Protein AF-A0A317YNE9-F1 (afdb_monomer_lite)

pLDDT: mean 86.07, std 10.2, range [56.59, 96.88]

Radius of gyration: 12.93 Å; chains: 1; bounding box: 34×26×35 Å

Secondary structure (DSSP, 8-state):
--EEEEEEEEEEE-SSS-SEEEEEEEETTEEEEEEEEEEEEETTTTEEEEEEEEE-HHHHHHHHTTSS-GGGGTTT-TT-EEEES-GGG-EEE---

Structure (mmCIF, N/CA/C/O backbone):
data_AF-A0A317YNE9-F1
#
_entry.id   AF-A0A317YNE9-F1
#
loop_
_atom_site.group_PDB
_atom_site.id
_atom_site.type_symbol
_atom_site.label_atom_id
_atom_site.label_alt_id
_atom_site.label_comp_id
_atom_site.label_asym_id
_atom_site.label_entity_id
_atom_site.label_seq_id
_atom_site.pdbx_PDB_ins_code
_atom_site.Cartn_x
_atom_site.Cartn_y
_atom_site.Cartn_z
_atom_site.occupancy
_atom_site.B_iso_or_equiv
_atom_site.auth_seq_id
_atom_site.auth_comp_id
_atom_site.auth_asym_id
_atom_site.auth_atom_id
_atom_site.pdbx_PDB_model_num
ATOM 1 N N . MET A 1 1 ? 13.160 8.059 5.897 1.00 65.69 1 MET A N 1
ATOM 2 C CA . MET A 1 1 ? 12.204 7.370 6.795 1.00 65.69 1 MET A CA 1
ATOM 3 C C . MET A 1 1 ? 12.294 5.886 6.492 1.00 65.69 1 MET A C 1
ATOM 5 O O . MET A 1 1 ? 12.089 5.532 5.343 1.00 65.69 1 MET A O 1
ATOM 9 N N . THR A 1 2 ? 12.654 5.040 7.457 1.00 75.06 2 THR A N 1
ATOM 10 C CA . THR A 1 2 ? 12.779 3.591 7.214 1.00 75.06 2 THR A CA 1
ATOM 11 C C . THR A 1 2 ? 11.419 2.922 7.390 1.00 75.06 2 THR A C 1
ATOM 13 O O . THR A 1 2 ? 10.792 3.081 8.439 1.00 75.06 2 THR A O 1
ATOM 16 N N . ILE A 1 3 ? 10.964 2.204 6.364 1.00 83.25 3 ILE A N 1
ATOM 17 C CA . ILE A 1 3 ? 9.753 1.380 6.392 1.00 83.25 3 ILE A CA 1
ATOM 18 C C . ILE A 1 3 ? 10.210 -0.073 6.379 1.00 83.25 3 ILE A C 1
ATOM 20 O O . ILE A 1 3 ? 10.978 -0.464 5.507 1.00 83.25 3 ILE A O 1
ATOM 24 N N . VAL A 1 4 ? 9.760 -0.861 7.353 1.00 86.69 4 VAL A N 1
ATOM 25 C CA . VAL A 1 4 ? 10.090 -2.288 7.437 1.00 86.69 4 VAL A CA 1
ATOM 26 C C . VAL A 1 4 ? 8.815 -3.085 7.230 1.00 86.69 4 VAL A C 1
ATOM 28 O O . VAL A 1 4 ? 7.906 -3.025 8.060 1.00 86.69 4 VAL A O 1
ATOM 31 N N . PHE A 1 5 ? 8.742 -3.805 6.115 1.00 89.12 5 PHE A N 1
ATOM 32 C CA . PHE A 1 5 ? 7.629 -4.696 5.811 1.00 89.12 5 PHE A CA 1
ATOM 33 C C . PHE A 1 5 ? 7.433 -5.746 6.903 1.00 89.12 5 PHE A C 1
ATOM 35 O O . PHE A 1 5 ? 8.398 -6.253 7.476 1.00 89.12 5 PHE A O 1
ATOM 42 N N . SER A 1 6 ? 6.171 -6.049 7.200 1.00 89.31 6 SER A N 1
ATOM 43 C CA . SER A 1 6 ? 5.799 -7.066 8.179 1.00 89.31 6 SER A CA 1
ATOM 44 C C . SER A 1 6 ? 5.066 -8.235 7.533 1.00 89.31 6 SER A C 1
ATOM 46 O O . SER A 1 6 ? 5.448 -9.377 7.766 1.00 89.31 6 SER A O 1
ATOM 48 N N . LYS A 1 7 ? 3.985 -7.970 6.791 1.00 91.88 7 LYS A N 1
ATOM 49 C CA . LYS A 1 7 ? 3.182 -9.005 6.121 1.00 91.88 7 LYS A CA 1
ATOM 50 C C . LYS A 1 7 ? 2.270 -8.400 5.057 1.00 91.88 7 LYS A C 1
ATOM 52 O O . LYS A 1 7 ? 1.805 -7.270 5.214 1.00 91.88 7 LYS A O 1
ATOM 57 N N . LEU A 1 8 ? 1.953 -9.192 4.038 1.00 91.19 8 LEU A N 1
ATOM 58 C CA . LEU A 1 8 ? 0.813 -8.958 3.154 1.00 91.19 8 LEU A CA 1
ATOM 59 C C . LEU A 1 8 ? -0.481 -9.263 3.931 1.00 91.19 8 LEU A C 1
ATOM 61 O O . LEU A 1 8 ? -0.492 -10.196 4.738 1.00 91.19 8 LEU A O 1
ATOM 65 N N . ILE A 1 9 ? -1.535 -8.468 3.739 1.00 93.00 9 ILE A N 1
ATOM 66 C CA . ILE A 1 9 ? -2.825 -8.667 4.419 1.00 93.00 9 ILE A CA 1
ATOM 67 C C . ILE A 1 9 ? -3.853 -9.208 3.427 1.00 93.00 9 ILE A C 1
ATOM 69 O O . ILE A 1 9 ? -4.297 -10.337 3.587 1.00 93.00 9 ILE A O 1
ATOM 73 N N . ASP A 1 10 ? -4.172 -8.424 2.395 1.00 90.44 10 ASP A N 1
ATOM 74 C CA . ASP A 1 10 ? -5.196 -8.745 1.398 1.00 90.44 10 ASP A CA 1
ATOM 75 C C . ASP A 1 10 ? -4.721 -8.391 -0.017 1.00 90.44 10 ASP A C 1
ATOM 77 O O . ASP A 1 10 ? -4.001 -7.407 -0.218 1.00 90.44 10 ASP A O 1
ATOM 81 N N . VAL A 1 11 ? -5.174 -9.168 -1.003 1.00 89.31 11 VAL A N 1
ATOM 82 C CA . VAL A 1 11 ? -5.039 -8.887 -2.439 1.00 89.31 11 VAL A CA 1
ATOM 83 C C . VAL A 1 11 ? -6.438 -8.627 -2.985 1.00 89.31 11 VAL A C 1
ATOM 85 O O . VAL A 1 11 ? -7.316 -9.476 -2.863 1.00 89.31 11 VAL A O 1
ATOM 88 N N . PHE A 1 12 ? -6.665 -7.437 -3.540 1.00 85.31 12 PHE A N 1
ATOM 89 C CA . PHE A 1 12 ? -8.003 -7.013 -3.971 1.00 85.31 12 PHE A CA 1
ATOM 90 C C . PHE A 1 12 ? -8.282 -7.331 -5.439 1.00 85.31 12 PHE A C 1
ATOM 92 O O . PHE A 1 12 ? -9.437 -7.489 -5.822 1.00 85.31 12 PHE A O 1
ATOM 99 N N . ASP A 1 13 ? -7.236 -7.390 -6.259 1.00 80.88 13 ASP A N 1
ATOM 100 C CA . ASP A 1 13 ? -7.330 -7.696 -7.682 1.00 80.88 13 ASP A CA 1
ATOM 101 C C . ASP A 1 13 ? -6.187 -8.636 -8.063 1.00 80.88 13 ASP A C 1
ATOM 103 O O . ASP A 1 13 ? -5.015 -8.261 -7.972 1.00 80.88 13 ASP A O 1
ATOM 107 N N . GLU A 1 14 ? -6.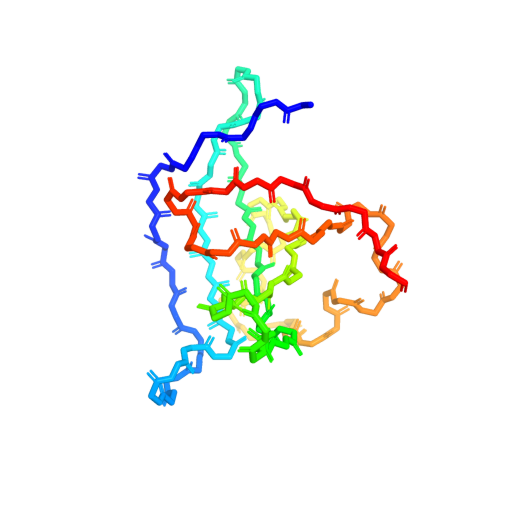538 -9.859 -8.453 1.00 63.53 14 GLU A N 1
ATOM 108 C CA . GLU A 1 14 ? -5.606 -10.880 -8.919 1.00 63.53 14 GLU A CA 1
ATOM 109 C C . GLU A 1 14 ? -5.567 -10.887 -10.453 1.00 63.53 14 GLU A C 1
ATOM 111 O O . GLU A 1 14 ? -6.365 -11.538 -11.125 1.00 63.53 14 GLU A O 1
ATOM 116 N N . PHE A 1 15 ? -4.578 -10.197 -11.017 1.00 58.50 15 PHE A N 1
ATOM 117 C CA . PHE A 1 15 ? -4.019 -10.535 -12.328 1.00 58.50 15 PHE A CA 1
ATOM 118 C C . PHE A 1 15 ? -2.602 -11.084 -12.123 1.00 58.50 15 PHE A C 1
ATOM 120 O O . PHE A 1 15 ? -2.136 -11.166 -10.989 1.00 58.50 15 PHE A O 1
ATOM 127 N N . MET A 1 16 ? -1.890 -11.463 -13.196 1.00 60.97 16 MET A N 1
ATOM 128 C CA . MET A 1 16 ? -0.500 -11.961 -13.100 1.00 60.97 16 MET A CA 1
ATOM 129 C C . MET A 1 16 ? 0.410 -11.091 -12.203 1.00 60.97 16 MET A C 1
ATOM 131 O O . MET A 1 16 ? 1.358 -11.616 -11.627 1.00 60.97 16 MET A O 1
ATOM 135 N N . TYR A 1 17 ? 0.069 -9.805 -12.036 1.00 64.31 17 TYR A N 1
ATOM 136 C CA . TYR A 1 17 ? 0.538 -8.937 -10.958 1.00 64.31 17 TYR A CA 1
ATOM 137 C C . TYR A 1 17 ? -0.664 -8.316 -10.232 1.00 64.31 17 TYR A C 1
ATOM 139 O O . TYR A 1 17 ? -1.577 -7.827 -10.909 1.00 64.31 17 TYR A O 1
ATOM 147 N N . PRO A 1 18 ? -0.697 -8.311 -8.886 1.00 65.75 18 PRO A N 1
ATOM 148 C CA . PRO A 1 18 ? -1.801 -7.704 -8.165 1.00 65.75 18 PRO A CA 1
ATOM 149 C C . PRO A 1 18 ? -1.812 -6.196 -8.409 1.00 65.75 18 PRO A C 1
ATOM 151 O O . PRO A 1 18 ? -0.876 -5.486 -8.037 1.00 65.75 18 PRO A O 1
ATOM 154 N N . THR A 1 19 ? -2.886 -5.698 -9.025 1.00 83.94 19 THR A N 1
ATOM 155 C CA . THR A 1 19 ? -3.034 -4.255 -9.285 1.00 83.94 19 THR A CA 1
ATOM 156 C C . THR A 1 19 ? -3.243 -3.507 -7.975 1.00 83.94 19 THR A C 1
ATOM 158 O O . THR A 1 19 ? -2.718 -2.408 -7.802 1.00 83.94 19 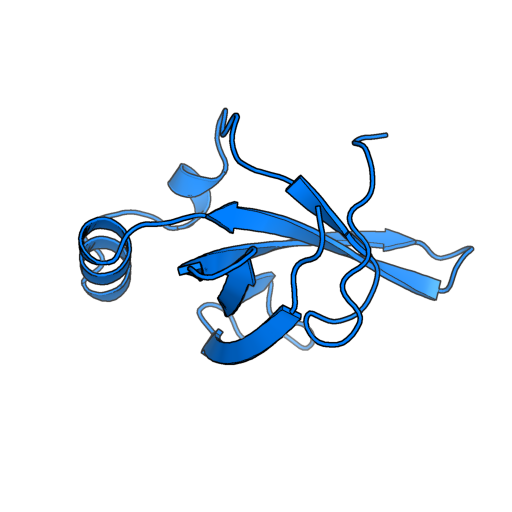THR A O 1
ATOM 161 N N . PHE A 1 20 ? -3.970 -4.126 -7.039 1.00 90.75 20 PHE A N 1
ATOM 162 C CA . PHE A 1 20 ? -4.214 -3.598 -5.708 1.00 90.75 20 PHE A CA 1
ATOM 163 C C . PHE A 1 20 ? -3.972 -4.656 -4.639 1.00 90.75 20 PHE A C 1
ATOM 165 O O . PHE A 1 20 ? -4.518 -5.759 -4.699 1.00 90.75 20 PHE A O 1
ATOM 172 N N . PHE A 1 21 ? -3.228 -4.288 -3.604 1.00 92.44 21 PHE A N 1
ATOM 173 C CA . PHE A 1 21 ? -3.045 -5.116 -2.417 1.00 92.44 21 PHE A CA 1
ATOM 174 C C . PHE A 1 21 ? -2.846 -4.245 -1.180 1.00 92.44 21 PHE A C 1
ATOM 176 O O . PHE A 1 21 ? -2.740 -3.020 -1.266 1.00 92.44 21 PHE A O 1
ATOM 183 N N . SER A 1 22 ? -2.813 -4.873 -0.013 1.00 94.56 22 SER A N 1
ATOM 184 C CA . SER A 1 22 ? -2.508 -4.209 1.245 1.00 94.56 22 SER A CA 1
ATOM 185 C C . SER A 1 22 ? -1.453 -4.952 2.043 1.00 94.56 22 SER A C 1
ATOM 187 O O . SER A 1 22 ? -1.348 -6.179 1.996 1.00 94.56 22 SER A O 1
ATOM 189 N N . TYR A 1 23 ? -0.663 -4.200 2.801 1.00 93.69 23 TYR A N 1
ATOM 190 C CA . TYR A 1 23 ? 0.356 -4.764 3.675 1.00 93.69 23 TYR A CA 1
ATOM 191 C C . TYR A 1 23 ? 0.480 -3.986 4.984 1.00 93.69 23 TYR A C 1
ATOM 193 O O . TYR A 1 23 ? 0.182 -2.793 5.071 1.00 93.69 23 TYR A O 1
ATOM 201 N N . GLU A 1 24 ? 0.954 -4.677 6.015 1.00 94.06 24 GLU A N 1
ATOM 202 C CA . GLU A 1 24 ? 1.398 -4.072 7.264 1.00 94.06 24 GLU A CA 1
ATOM 203 C C . GLU A 1 24 ? 2.904 -3.811 7.204 1.00 94.06 24 GLU A C 1
ATOM 205 O O . GLU A 1 24 ? 3.692 -4.679 6.816 1.00 94.06 24 GLU A O 1
ATOM 210 N N . ALA A 1 25 ? 3.319 -2.630 7.653 1.00 91.62 25 ALA A N 1
ATOM 211 C CA . ALA A 1 25 ? 4.724 -2.308 7.852 1.00 91.62 25 ALA A CA 1
ATOM 212 C C . ALA A 1 25 ? 4.937 -1.437 9.090 1.00 91.62 25 ALA A C 1
ATOM 214 O O . ALA A 1 25 ? 4.054 -0.697 9.536 1.00 91.62 25 ALA A O 1
ATOM 215 N N . ARG A 1 26 ? 6.145 -1.516 9.644 1.00 90.06 26 ARG A N 1
ATOM 216 C CA . ARG A 1 26 ? 6.604 -0.644 10.722 1.00 90.06 26 ARG A CA 1
ATOM 217 C C . ARG A 1 26 ? 7.200 0.635 10.155 1.00 90.06 26 ARG A C 1
ATOM 219 O O . ARG A 1 26 ? 8.091 0.594 9.311 1.00 90.06 26 ARG A O 1
ATOM 226 N N . VAL A 1 27 ? 6.723 1.767 10.666 1.00 86.62 27 VAL A N 1
ATOM 227 C CA . VAL A 1 27 ? 7.271 3.104 10.415 1.00 86.62 27 VAL A CA 1
ATOM 228 C C . VAL A 1 27 ? 7.703 3.686 11.755 1.00 86.62 27 VAL A C 1
ATOM 230 O O . VAL A 1 27 ? 6.870 4.132 12.551 1.00 86.62 27 VAL A O 1
ATOM 233 N N . GLY A 1 28 ? 9.007 3.629 12.031 1.00 86.25 28 GLY A N 1
ATOM 234 C CA . GLY A 1 28 ? 9.519 3.817 13.389 1.00 86.25 28 GLY A CA 1
ATOM 235 C C . GLY A 1 28 ? 8.955 2.745 14.328 1.00 86.25 28 GLY A C 1
ATOM 236 O O . GLY A 1 28 ? 9.016 1.557 14.023 1.00 86.25 28 GLY A O 1
ATOM 237 N N . GLU A 1 29 ? 8.357 3.161 15.444 1.00 86.62 29 GLU A N 1
ATOM 238 C CA . GLU A 1 29 ? 7.775 2.250 16.446 1.00 86.62 29 GLU A CA 1
ATOM 239 C C . GLU A 1 29 ? 6.314 1.861 16.164 1.00 86.62 29 GLU A C 1
ATOM 241 O O . GLU A 1 29 ? 5.735 1.038 16.873 1.00 86.62 29 GLU A O 1
ATOM 246 N N . LYS A 1 30 ? 5.688 2.450 15.138 1.00 89.44 30 LYS A N 1
ATOM 247 C CA . LYS A 1 30 ? 4.263 2.251 14.849 1.00 89.44 30 LYS A CA 1
ATOM 248 C C . LYS A 1 30 ? 4.066 1.277 13.697 1.00 89.44 30 LYS A C 1
ATOM 250 O O . LYS A 1 30 ? 4.662 1.444 12.635 1.00 89.44 30 LYS A O 1
ATOM 255 N N . THR A 1 31 ? 3.159 0.324 13.875 1.00 91.88 31 THR A N 1
ATOM 256 C CA . THR A 1 31 ? 2.617 -0.473 12.770 1.00 91.88 31 THR A CA 1
ATOM 257 C C . THR A 1 31 ? 1.571 0.346 12.017 1.00 91.88 31 THR A C 1
ATOM 259 O O . THR A 1 31 ? 0.702 0.971 12.630 1.00 91.88 31 THR A O 1
ATOM 262 N N . LYS A 1 32 ? 1.659 0.355 10.687 1.00 92.94 32 LYS A N 1
ATOM 263 C CA . LYS A 1 32 ? 0.695 0.981 9.778 1.00 92.94 32 LYS A CA 1
ATOM 264 C C . LYS A 1 32 ? 0.243 -0.023 8.723 1.00 92.94 32 LYS A C 1
ATOM 266 O O . LYS A 1 32 ? 0.987 -0.944 8.395 1.00 92.94 32 LYS A O 1
ATOM 271 N N . ILE A 1 33 ? -0.954 0.205 8.194 1.00 95.62 33 ILE A N 1
ATOM 272 C CA . ILE A 1 33 ? -1.492 -0.509 7.038 1.00 95.62 33 ILE A CA 1
ATOM 273 C C . ILE A 1 33 ? -1.351 0.404 5.824 1.00 95.62 33 ILE A C 1
ATOM 275 O O . ILE A 1 33 ? -1.656 1.598 5.908 1.00 95.62 33 ILE A O 1
ATOM 279 N N . PHE A 1 34 ? -0.905 -0.161 4.712 1.00 94.88 34 PHE A N 1
ATOM 280 C CA . PHE A 1 34 ? -0.804 0.517 3.430 1.00 94.88 34 PHE A CA 1
ATOM 281 C C . PHE A 1 34 ? -1.712 -0.170 2.423 1.00 94.88 34 PHE A C 1
ATOM 283 O O . PHE A 1 34 ? -1.766 -1.398 2.386 1.00 94.88 34 PHE A O 1
ATOM 290 N N . ILE A 1 35 ? -2.422 0.630 1.630 1.00 95.62 35 ILE A N 1
ATOM 291 C CA . ILE A 1 35 ? -3.073 0.178 0.403 1.00 95.62 35 ILE A CA 1
ATOM 292 C C . ILE A 1 35 ? -2.171 0.578 -0.756 1.00 95.62 35 ILE A C 1
ATOM 294 O O . ILE A 1 35 ? -1.740 1.731 -0.841 1.00 95.62 35 ILE A O 1
ATOM 298 N N . THR A 1 36 ? -1.894 -0.372 -1.633 1.00 93.62 36 THR A N 1
ATOM 299 C CA . THR A 1 36 ? -0.895 -0.243 -2.684 1.00 93.62 36 THR A CA 1
ATOM 300 C C . THR A 1 36 ? -1.529 -0.441 -4.041 1.00 93.62 36 THR A C 1
ATOM 302 O O . THR A 1 36 ? -2.342 -1.343 -4.221 1.00 93.62 36 THR A O 1
ATOM 305 N N . LEU A 1 37 ? -1.144 0.418 -4.980 1.00 92.25 37 LEU A N 1
ATOM 306 C CA . LEU A 1 37 ? -1.501 0.361 -6.390 1.00 92.25 37 LEU A CA 1
ATOM 307 C C . LEU A 1 37 ? -0.230 0.136 -7.216 1.00 92.25 37 LEU A C 1
ATOM 309 O O . LEU A 1 37 ? 0.760 0.848 -7.027 1.00 92.25 37 LEU A O 1
ATOM 313 N N . PHE A 1 38 ? -0.270 -0.805 -8.157 1.00 90.12 38 PHE A N 1
ATOM 314 C CA . PHE A 1 38 ? 0.739 -0.900 -9.212 1.00 90.12 38 PHE A CA 1
ATOM 315 C C . PHE A 1 38 ? 0.708 0.358 -10.090 1.00 90.12 38 PHE A C 1
ATOM 317 O O . PHE A 1 38 ? -0.343 0.729 -10.614 1.00 90.12 38 PHE A O 1
ATOM 324 N N . ALA A 1 39 ? 1.858 1.012 -10.246 1.00 87.50 39 ALA A N 1
ATOM 325 C CA . ALA A 1 39 ? 1.968 2.249 -11.008 1.00 87.50 39 ALA A CA 1
ATOM 326 C C . ALA A 1 39 ? 2.576 2.017 -12.397 1.00 87.50 39 ALA A C 1
ATOM 328 O O . ALA A 1 39 ? 1.996 2.439 -13.396 1.00 87.50 39 ALA A O 1
ATOM 329 N N . TYR A 1 40 ? 3.749 1.383 -12.463 1.00 87.81 40 TYR A N 1
ATOM 330 C CA . TYR A 1 40 ? 4.539 1.290 -13.692 1.00 87.81 40 TYR A CA 1
ATOM 331 C C . TYR A 1 40 ? 5.619 0.205 -13.586 1.00 87.81 40 TYR A C 1
ATOM 333 O O . TYR A 1 40 ? 6.129 -0.045 -12.499 1.00 87.81 40 TYR A O 1
ATOM 341 N N . TYR A 1 41 ? 6.000 -0.399 -14.713 1.00 87.31 41 TYR A N 1
ATOM 342 C CA . TYR A 1 41 ? 7.184 -1.255 -14.814 1.00 87.31 41 TYR A CA 1
ATOM 343 C C . TYR A 1 41 ? 8.280 -0.519 -15.584 1.00 87.31 41 TYR A C 1
ATOM 345 O O . TYR A 1 41 ? 8.089 -0.196 -16.756 1.00 87.31 41 TYR A O 1
ATOM 353 N N . ASP A 1 42 ? 9.425 -0.263 -14.949 1.00 87.00 42 ASP A N 1
ATOM 354 C CA . ASP A 1 42 ? 10.576 0.340 -15.617 1.00 87.00 42 ASP A CA 1
ATOM 355 C C . ASP A 1 42 ? 11.397 -0.726 -16.343 1.00 87.00 42 ASP A C 1
ATOM 357 O O . ASP A 1 42 ? 12.128 -1.506 -15.728 1.00 87.00 42 ASP A O 1
ATOM 361 N N . GLU A 1 43 ? 11.312 -0.727 -17.673 1.00 89.25 43 GLU A N 1
ATOM 362 C CA . GLU A 1 43 ? 12.052 -1.654 -18.530 1.00 89.25 43 GLU A CA 1
ATOM 363 C C . GLU A 1 43 ? 13.578 -1.517 -18.397 1.00 89.25 43 GLU A C 1
ATOM 365 O O . GLU A 1 43 ? 14.294 -2.507 -18.563 1.00 89.25 43 GLU A O 1
ATOM 370 N N . ASN A 1 44 ? 14.094 -0.326 -18.064 1.00 87.88 44 ASN A N 1
ATOM 371 C CA . ASN A 1 44 ? 15.538 -0.094 -17.987 1.00 87.88 44 ASN A CA 1
ATOM 372 C C . ASN A 1 44 ? 16.143 -0.739 -16.739 1.00 87.88 44 ASN A C 1
ATOM 374 O O . ASN A 1 44 ? 17.139 -1.460 -16.822 1.00 87.88 44 ASN A O 1
ATOM 378 N N . SER A 1 45 ? 15.546 -0.480 -15.574 1.00 86.38 45 SER A N 1
ATOM 379 C CA . SER A 1 45 ? 15.987 -1.062 -14.303 1.00 86.38 45 SER A CA 1
ATOM 380 C C . SER A 1 45 ? 15.404 -2.453 -14.043 1.00 86.38 45 SER A C 1
ATOM 382 O O . SER A 1 45 ? 15.879 -3.157 -13.148 1.00 86.38 45 SER A O 1
ATOM 384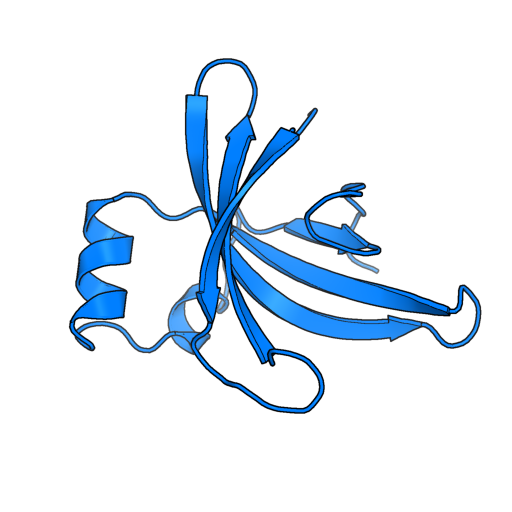 N N . ARG A 1 46 ? 14.420 -2.872 -14.852 1.00 86.88 46 ARG A N 1
ATOM 385 C CA . ARG A 1 46 ? 13.646 -4.112 -14.719 1.00 86.88 46 ARG A CA 1
ATOM 386 C C . ARG A 1 46 ? 12.951 -4.224 -13.361 1.00 86.88 46 ARG A C 1
ATOM 388 O O . ARG A 1 46 ? 12.924 -5.308 -12.775 1.00 86.88 46 ARG A O 1
ATOM 395 N N . LYS A 1 47 ? 12.407 -3.111 -12.865 1.00 86.31 47 LYS A N 1
ATOM 396 C CA . LYS A 1 47 ? 11.743 -3.019 -11.558 1.00 86.31 47 LYS A CA 1
ATOM 397 C C . LYS A 1 47 ? 10.301 -2.543 -11.682 1.00 86.31 47 LYS A C 1
ATOM 399 O O . LYS A 1 47 ? 9.978 -1.688 -12.502 1.00 86.31 47 LYS A O 1
ATOM 404 N N . ASP A 1 48 ? 9.460 -3.069 -10.802 1.00 86.94 48 ASP A N 1
ATOM 405 C CA . ASP A 1 48 ? 8.099 -2.584 -10.599 1.00 86.94 48 ASP A CA 1
ATOM 406 C C . ASP A 1 48 ? 8.091 -1.350 -9.690 1.00 86.94 48 ASP A C 1
ATOM 408 O O . ASP A 1 48 ? 8.854 -1.264 -8.724 1.00 86.94 48 ASP A O 1
ATOM 412 N N . HIS A 1 49 ? 7.194 -0.416 -9.982 1.00 88.44 49 HIS A N 1
ATOM 413 C CA . HIS A 1 49 ? 6.930 0.778 -9.195 1.00 88.44 49 HIS A CA 1
ATOM 414 C C . HIS A 1 49 ? 5.503 0.739 -8.660 1.00 88.44 49 HIS A C 1
ATOM 416 O O . HIS A 1 49 ? 4.546 0.440 -9.381 1.00 88.44 49 HIS A O 1
ATOM 422 N N . PHE A 1 50 ? 5.358 1.113 -7.396 1.00 90.12 50 PHE A N 1
ATOM 423 C CA . PHE A 1 50 ? 4.093 1.069 -6.677 1.00 90.12 50 PHE A CA 1
ATOM 424 C C . PHE A 1 50 ? 3.817 2.393 -5.982 1.00 90.12 50 PHE A C 1
ATOM 426 O O . PHE A 1 50 ? 4.740 3.054 -5.510 1.00 90.12 50 PHE A O 1
ATOM 433 N N . PHE A 1 51 ? 2.542 2.758 -5.878 1.00 92.00 51 PHE A N 1
ATOM 434 C CA . PHE A 1 51 ? 2.083 3.889 -5.083 1.00 92.00 51 PHE A CA 1
ATOM 435 C C . PHE A 1 51 ? 1.360 3.387 -3.834 1.00 92.00 51 PHE A C 1
ATOM 437 O O . PHE A 1 51 ? 0.433 2.583 -3.921 1.00 92.00 51 PHE A O 1
ATOM 444 N N . ASN A 1 52 ? 1.787 3.860 -2.667 1.00 92.81 52 ASN A N 1
ATOM 445 C CA . ASN A 1 52 ? 1.362 3.350 -1.370 1.00 92.81 52 ASN A CA 1
ATOM 446 C C . ASN A 1 52 ? 0.668 4.450 -0.584 1.00 92.81 52 ASN A C 1
ATOM 448 O O . ASN A 1 52 ? 1.222 5.532 -0.405 1.00 92.81 52 ASN A O 1
ATOM 452 N N . VAL A 1 53 ? -0.517 4.154 -0.060 1.00 94.69 53 VAL A N 1
ATOM 453 C CA . VAL A 1 53 ? -1.319 5.074 0.744 1.00 94.69 53 VAL A CA 1
ATOM 454 C C . VAL A 1 53 ? -1.486 4.505 2.152 1.00 94.69 53 VAL A C 1
ATOM 456 O O . VAL A 1 53 ? -2.049 3.418 2.302 1.00 94.69 53 VAL A O 1
ATOM 459 N N . PRO A 1 54 ? -1.048 5.214 3.209 1.00 94.25 54 PRO A N 1
ATOM 460 C CA . PRO A 1 54 ? -1.318 4.786 4.572 1.00 94.25 54 PRO A CA 1
ATOM 461 C C . PRO A 1 54 ? -2.810 4.920 4.892 1.00 94.25 54 PRO A C 1
ATOM 463 O O . PRO A 1 54 ? -3.433 5.952 4.636 1.00 94.25 54 PRO A O 1
ATOM 466 N N . VAL A 1 55 ? -3.375 3.903 5.536 1.00 95.00 55 VAL A N 1
ATOM 467 C CA . VAL A 1 55 ? -4.744 3.934 6.060 1.00 95.00 55 VAL A CA 1
ATOM 468 C C . VAL A 1 55 ? -4.765 3.565 7.539 1.00 95.00 55 VAL A C 1
ATOM 470 O O . VAL A 1 55 ? -3.919 2.825 8.043 1.00 95.00 55 VAL A O 1
ATOM 473 N N . ASN A 1 56 ? -5.734 4.118 8.269 1.00 93.69 56 ASN A N 1
ATOM 474 C CA . ASN A 1 56 ? -5.998 3.696 9.641 1.00 93.69 56 ASN A CA 1
ATOM 475 C C . ASN A 1 56 ? -6.947 2.487 9.655 1.00 93.69 56 ASN A C 1
ATOM 477 O O . ASN A 1 56 ? -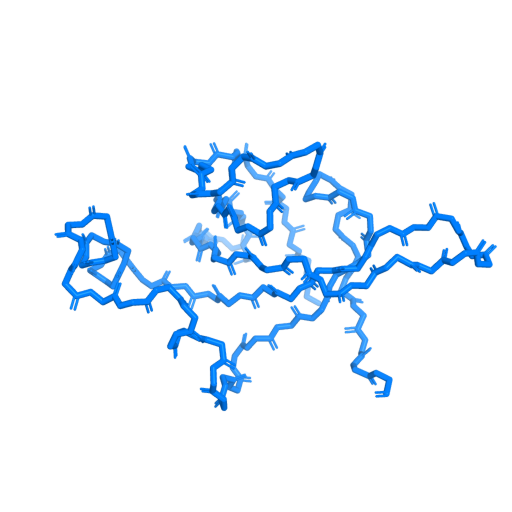7.611 2.195 8.661 1.00 93.69 56 ASN A O 1
ATOM 481 N N . LYS A 1 57 ? -7.037 1.816 10.808 1.00 92.88 57 LYS A N 1
ATOM 482 C CA . LYS A 1 57 ? -7.847 0.602 10.974 1.00 92.88 57 LYS A CA 1
ATOM 483 C C . LYS A 1 57 ? -9.314 0.800 10.575 1.00 92.88 57 LYS A C 1
ATOM 485 O O . LYS A 1 57 ? -9.843 -0.011 9.832 1.00 92.88 57 LYS A O 1
ATOM 490 N N . LYS A 1 58 ? -9.934 1.911 10.991 1.00 95.56 58 LYS A N 1
ATOM 491 C CA . LYS A 1 58 ? -11.324 2.224 10.630 1.00 95.56 58 LYS A CA 1
ATOM 492 C C . LYS A 1 58 ? -11.494 2.299 9.111 1.00 95.56 58 LYS A C 1
ATOM 494 O O . LYS A 1 58 ? -12.375 1.660 8.563 1.00 95.56 58 LYS A O 1
ATOM 499 N N . LYS A 1 59 ? -10.639 3.057 8.422 1.00 95.00 59 LYS A N 1
ATOM 500 C CA . LYS A 1 59 ? -10.719 3.232 6.966 1.00 95.00 59 LYS A CA 1
ATOM 501 C C . LYS A 1 59 ? -10.440 1.928 6.214 1.00 95.00 59 LYS A C 1
ATOM 503 O O . LYS A 1 59 ? -11.042 1.696 5.173 1.00 95.00 59 LYS A O 1
ATOM 508 N N . TYR A 1 60 ? -9.564 1.085 6.758 1.00 95.88 60 TYR A N 1
ATOM 509 C CA . TYR A 1 60 ? -9.330 -0.262 6.251 1.00 95.88 60 TYR A CA 1
ATOM 510 C C . TYR A 1 60 ? -10.588 -1.133 6.341 1.00 95.88 60 TYR A C 1
ATOM 512 O O . TYR A 1 60 ? -11.003 -1.704 5.342 1.00 95.88 60 TYR A O 1
ATOM 520 N N . GLU A 1 61 ? -11.244 -1.173 7.503 1.00 95.81 61 GLU A N 1
ATOM 521 C CA . GLU A 1 61 ? -12.493 -1.926 7.702 1.00 95.81 61 GLU A CA 1
ATOM 522 C C . GLU A 1 61 ? -13.594 -1.474 6.730 1.00 95.81 61 GLU A C 1
ATOM 524 O O . GLU A 1 61 ? -14.263 -2.308 6.127 1.00 95.81 61 GLU A O 1
ATOM 529 N N . GLN A 1 62 ? -13.733 -0.163 6.508 1.00 95.94 62 GLN A N 1
ATOM 530 C CA . GLN A 1 62 ? -14.682 0.376 5.527 1.00 95.94 62 GLN A CA 1
ATOM 531 C C . GLN A 1 62 ? -14.389 -0.098 4.098 1.00 95.94 62 GLN A C 1
ATOM 533 O O . GLN A 1 62 ? -15.315 -0.371 3.337 1.00 95.94 62 GLN A O 1
ATOM 538 N N . LEU A 1 63 ? -13.112 -0.214 3.728 1.00 94.69 63 LEU A N 1
ATOM 539 C CA . LEU A 1 63 ? -12.714 -0.729 2.421 1.00 94.69 63 LEU A CA 1
ATOM 540 C C . LEU A 1 63 ? -13.040 -2.224 2.280 1.00 94.69 63 LEU A C 1
ATOM 542 O O . LEU A 1 63 ? -13.629 -2.617 1.278 1.00 94.69 63 LEU A O 1
ATOM 546 N N . ILE A 1 64 ? -12.734 -3.037 3.297 1.00 93.94 64 ILE A N 1
ATOM 547 C CA . ILE A 1 64 ? -13.034 -4.482 3.305 1.00 93.94 64 ILE A CA 1
ATOM 548 C C . ILE A 1 64 ? -14.541 -4.750 3.217 1.00 93.94 64 ILE A C 1
ATOM 550 O O . ILE A 1 64 ? -14.970 -5.679 2.537 1.00 93.94 64 ILE A O 1
ATOM 554 N N . ASN A 1 65 ? -15.356 -3.904 3.846 1.00 95.12 65 ASN A N 1
ATOM 555 C CA . ASN A 1 65 ? -16.814 -4.012 3.799 1.00 95.12 65 ASN A CA 1
ATOM 556 C C . ASN A 1 65 ? -17.437 -3.447 2.506 1.00 95.12 65 ASN A C 1
ATOM 558 O O . ASN A 1 65 ? -18.660 -3.461 2.368 1.00 95.12 65 ASN A O 1
ATOM 562 N N . GLY A 1 66 ? -16.633 -2.918 1.575 1.00 92.56 66 GLY A N 1
ATOM 563 C CA . GLY A 1 66 ? -17.121 -2.310 0.334 1.00 92.56 66 GLY A CA 1
ATOM 564 C C . GLY A 1 66 ? -17.821 -0.958 0.520 1.00 92.56 66 GLY A C 1
ATOM 565 O O . GLY A 1 66 ? -18.517 -0.500 -0.383 1.00 92.56 66 GLY A O 1
ATOM 566 N N . GLU A 1 67 ? -17.649 -0.298 1.670 1.00 96.88 67 GLU A N 1
ATOM 567 C CA . GLU A 1 67 ? -18.207 1.037 1.940 1.00 96.88 67 GLU A CA 1
ATOM 568 C C . GLU A 1 67 ? -17.427 2.151 1.224 1.00 96.88 67 GLU A C 1
ATOM 570 O O . GLU A 1 67 ? -17.943 3.252 1.026 1.00 96.88 67 GLU A O 1
ATOM 575 N N . ILE A 1 68 ? -16.168 1.883 0.866 1.00 94.25 68 ILE A N 1
ATOM 576 C CA . ILE A 1 68 ? -15.281 2.808 0.158 1.00 94.25 68 ILE A CA 1
ATOM 577 C C . ILE A 1 68 ? -14.692 2.096 -1.057 1.00 94.25 68 ILE A C 1
ATOM 579 O O . ILE A 1 68 ? -14.158 0.996 -0.952 1.00 94.25 68 ILE A O 1
ATOM 583 N N . GLU A 1 69 ? -14.743 2.763 -2.207 1.00 92.50 69 GLU A N 1
ATOM 584 C CA . GLU A 1 69 ? -14.114 2.291 -3.438 1.00 92.50 69 GLU A CA 1
ATOM 585 C C . GLU A 1 69 ? -12.584 2.459 -3.352 1.00 92.50 69 GLU A C 1
ATOM 587 O O . GLU A 1 69 ? -12.086 3.509 -2.942 1.00 92.50 69 GLU A O 1
ATOM 592 N N . ILE A 1 70 ? -11.820 1.422 -3.708 1.00 92.25 70 ILE A N 1
ATOM 593 C CA . ILE A 1 70 ? -10.367 1.382 -3.480 1.00 92.25 70 ILE A CA 1
ATOM 594 C C . ILE A 1 70 ? -9.597 2.473 -4.237 1.00 92.25 70 ILE A C 1
ATOM 596 O O . ILE A 1 70 ? -8.681 3.072 -3.668 1.00 92.25 70 ILE A O 1
ATOM 600 N N . ARG A 1 71 ? -9.975 2.797 -5.482 1.00 91.31 71 ARG A N 1
ATOM 601 C CA . ARG A 1 71 ? -9.297 3.821 -6.298 1.00 91.31 71 ARG A CA 1
ATOM 602 C C . ARG A 1 71 ? -9.450 5.214 -5.691 1.00 91.31 71 ARG A C 1
ATOM 604 O O . ARG A 1 71 ? -8.532 6.029 -5.802 1.00 91.31 71 ARG A O 1
ATOM 611 N N . SER A 1 72 ? -10.543 5.473 -4.973 1.00 92.69 72 SER A N 1
ATOM 612 C CA . SER A 1 72 ? -10.772 6.734 -4.261 1.00 92.69 72 SER A CA 1
ATOM 613 C C . SER A 1 72 ? -9.688 7.057 -3.225 1.00 92.69 72 SER A C 1
ATOM 615 O O . SER A 1 72 ? -9.472 8.228 -2.912 1.00 92.69 72 SER A O 1
ATOM 617 N N . LEU A 1 73 ? -8.956 6.054 -2.720 1.00 93.25 73 LEU A N 1
ATOM 618 C CA . LEU A 1 73 ? -7.870 6.262 -1.759 1.00 93.25 73 LEU A CA 1
ATOM 619 C C . LEU A 1 73 ? -6.661 6.991 -2.347 1.00 93.25 73 LEU A C 1
ATOM 621 O O . LEU A 1 73 ? -5.908 7.612 -1.592 1.00 93.25 73 LEU A O 1
ATOM 625 N N . PHE A 1 74 ? -6.481 6.914 -3.664 1.00 91.69 74 PHE A N 1
ATOM 626 C CA . PHE A 1 74 ? -5.291 7.404 -4.356 1.00 91.69 74 PHE A CA 1
ATOM 627 C C . PHE A 1 74 ? -5.473 8.805 -4.947 1.00 91.69 74 PHE A C 1
ATOM 629 O O . PHE A 1 74 ? -4.492 9.483 -5.244 1.00 91.69 74 PHE A O 1
ATOM 636 N N . VAL A 1 75 ? -6.714 9.280 -5.078 1.00 87.94 75 VAL A N 1
ATOM 637 C CA . VAL A 1 75 ? -7.004 10.615 -5.612 1.00 87.94 75 VAL A CA 1
ATOM 638 C C . VAL A 1 75 ? -6.539 11.686 -4.620 1.00 87.94 75 VAL A C 1
ATOM 640 O O . VAL A 1 75 ? -7.040 11.766 -3.500 1.00 87.94 75 VAL A O 1
ATOM 643 N N . ASN A 1 76 ? -5.599 12.541 -5.041 1.00 83.50 76 ASN A N 1
ATOM 644 C CA . ASN A 1 76 ? -5.070 13.671 -4.260 1.00 83.50 76 ASN A CA 1
ATOM 645 C C . ASN A 1 76 ? -4.519 13.293 -2.868 1.00 83.50 76 ASN A C 1
ATOM 647 O O . ASN A 1 76 ? -4.594 14.089 -1.924 1.00 83.50 76 ASN A O 1
ATOM 651 N N . ASN A 1 77 ? -3.964 12.086 -2.719 1.00 87.31 77 ASN A N 1
ATOM 652 C CA . ASN A 1 77 ? -3.448 11.625 -1.435 1.00 87.31 77 ASN A CA 1
ATOM 653 C C . ASN A 1 77 ? -2.061 12.211 -1.130 1.00 87.31 77 ASN A C 1
ATOM 655 O O . ASN A 1 77 ? -1.060 11.795 -1.707 1.00 87.31 77 ASN A O 1
ATOM 659 N N . LYS A 1 78 ? -2.006 13.168 -0.197 1.00 87.06 78 LYS A N 1
ATOM 660 C CA . LYS A 1 78 ? -0.761 13.853 0.201 1.00 87.06 78 LYS A CA 1
ATOM 661 C C . LYS A 1 78 ? 0.179 13.003 1.054 1.00 87.06 78 LYS A C 1
ATOM 663 O O . LYS A 1 78 ? 1.357 13.325 1.138 1.00 87.06 78 LYS A O 1
ATOM 668 N N . ASP A 1 79 ? -0.343 11.958 1.689 1.00 89.62 79 ASP A N 1
ATOM 669 C CA . ASP A 1 79 ? 0.433 11.055 2.543 1.00 89.62 79 ASP A CA 1
ATOM 670 C C . ASP A 1 79 ? 0.935 9.824 1.769 1.00 89.62 79 ASP A C 1
ATOM 672 O O . ASP A 1 79 ? 1.572 8.940 2.350 1.00 89.62 79 ASP A O 1
ATOM 676 N N . GLY A 1 80 ? 0.613 9.744 0.474 1.00 90.31 80 GLY A N 1
ATOM 677 C CA . GLY A 1 80 ? 1.046 8.670 -0.399 1.00 90.31 80 GLY A CA 1
ATOM 678 C C . GLY A 1 80 ? 2.511 8.807 -0.809 1.00 90.31 80 GLY A C 1
ATOM 679 O O . GLY A 1 80 ? 3.060 9.906 -0.864 1.00 90.31 80 GLY A O 1
ATOM 680 N N . PHE A 1 81 ? 3.152 7.682 -1.110 1.00 90.25 81 PHE A N 1
ATOM 681 C CA . PHE A 1 81 ? 4.548 7.642 -1.545 1.00 90.25 81 PHE A CA 1
ATOM 682 C C . PHE A 1 81 ? 4.793 6.507 -2.534 1.00 90.25 81 PHE A C 1
ATOM 684 O O . PHE A 1 81 ? 4.109 5.479 -2.511 1.00 90.25 81 PHE A O 1
ATOM 691 N N . PHE A 1 82 ? 5.794 6.690 -3.389 1.00 88.94 82 PHE A N 1
ATOM 692 C CA . PHE A 1 82 ? 6.201 5.679 -4.350 1.00 88.94 82 PHE A CA 1
ATOM 693 C C . PHE A 1 82 ? 7.280 4.763 -3.778 1.00 88.94 82 PHE A C 1
ATOM 695 O O . PHE A 1 82 ? 8.114 5.181 -2.969 1.00 88.94 82 PHE A O 1
ATOM 702 N N . THR A 1 83 ? 7.263 3.509 -4.215 1.00 87.62 83 THR A N 1
ATOM 703 C CA . THR A 1 83 ? 8.294 2.516 -3.912 1.00 87.62 83 THR A CA 1
ATOM 704 C C . THR A 1 83 ? 8.702 1.775 -5.168 1.00 87.62 83 THR A C 1
ATOM 706 O O . THR A 1 83 ? 7.876 1.572 -6.056 1.00 87.62 83 THR A O 1
ATOM 709 N N . GLU A 1 84 ? 9.952 1.331 -5.212 1.00 87.31 84 GLU A N 1
ATOM 710 C CA . GLU A 1 84 ? 10.450 0.408 -6.233 1.00 87.31 84 GLU A CA 1
ATOM 711 C C . GLU A 1 84 ? 10.632 -1.010 -5.672 1.00 87.31 84 GLU A C 1
ATOM 713 O O . GLU A 1 84 ? 10.942 -1.196 -4.491 1.00 87.31 84 GLU A O 1
ATOM 718 N N . GLY A 1 85 ? 10.481 -2.011 -6.539 1.00 80.00 85 GLY A N 1
ATOM 719 C CA . GLY A 1 85 ? 10.638 -3.420 -6.187 1.00 80.00 85 GLY A CA 1
ATOM 720 C C . GLY A 1 85 ? 9.477 -3.962 -5.354 1.00 80.00 85 GLY A C 1
ATOM 721 O O . GLY A 1 85 ? 8.379 -3.414 -5.353 1.00 80.00 85 GLY A O 1
ATOM 722 N N . SER A 1 86 ? 9.701 -5.068 -4.647 1.00 73.69 86 SER A N 1
ATOM 723 C CA . SER A 1 86 ? 8.645 -5.698 -3.856 1.00 73.69 86 SER A CA 1
ATOM 724 C C . SER A 1 86 ? 8.411 -4.957 -2.530 1.00 73.69 86 SER A C 1
ATOM 726 O O . SER A 1 86 ? 9.308 -4.265 -2.033 1.00 73.69 86 SER A O 1
ATOM 728 N N . PRO A 1 87 ? 7.245 -5.154 -1.885 1.00 69.50 87 PRO A N 1
ATOM 729 C CA . PRO A 1 87 ? 6.988 -4.664 -0.530 1.00 69.50 87 PRO A CA 1
ATOM 730 C C . PRO A 1 87 ? 8.063 -5.085 0.486 1.00 69.50 87 PRO A C 1
ATOM 732 O O . PRO A 1 87 ? 8.293 -4.391 1.468 1.00 69.50 87 PRO A O 1
ATOM 735 N N . GLU A 1 88 ? 8.759 -6.194 0.246 1.00 66.06 88 GLU A N 1
ATOM 736 C CA . GLU 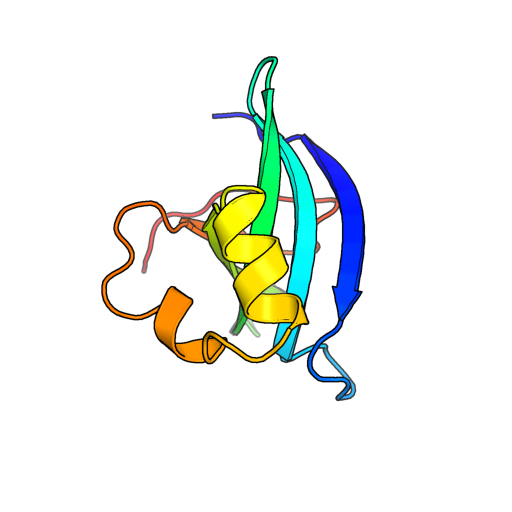A 1 88 ? 9.819 -6.721 1.111 1.00 66.06 88 GLU A CA 1
ATOM 737 C C . GLU A 1 88 ? 11.158 -5.984 0.926 1.00 66.06 88 GLU A C 1
ATOM 739 O O . GLU A 1 88 ? 11.990 -5.980 1.832 1.00 66.06 88 GLU A O 1
ATOM 744 N N . SER A 1 89 ? 11.358 -5.329 -0.222 1.00 64.94 89 SER A N 1
ATOM 745 C CA . SER A 1 89 ? 12.581 -4.607 -0.596 1.00 64.94 89 SER A CA 1
ATOM 746 C C . SER A 1 89 ? 12.382 -3.090 -0.705 1.00 64.94 89 SER A C 1
ATOM 748 O O . SER A 1 89 ? 13.121 -2.430 -1.431 1.00 64.94 89 SER A O 1
ATOM 750 N N . VAL A 1 90 ? 11.372 -2.540 -0.019 1.00 64.38 90 VAL A N 1
ATOM 751 C CA . VAL A 1 90 ? 10.895 -1.156 -0.184 1.00 64.38 90 VAL A CA 1
ATOM 752 C C . VAL A 1 90 ? 12.015 -0.124 -0.054 1.00 64.38 90 VAL A C 1
ATOM 754 O O . VAL A 1 90 ? 12.499 0.170 1.042 1.00 64.38 90 VAL A O 1
ATOM 757 N N . ALA A 1 91 ? 12.344 0.510 -1.177 1.00 68.75 91 ALA A N 1
ATOM 758 C CA . ALA A 1 91 ? 13.020 1.797 -1.216 1.00 68.75 91 ALA A CA 1
ATOM 759 C C . ALA A 1 91 ? 11.991 2.873 -1.587 1.00 68.75 91 ALA A C 1
ATOM 761 O O . ALA A 1 91 ? 11.312 2.757 -2.606 1.00 68.75 91 ALA A O 1
ATOM 762 N N . ILE A 1 92 ? 11.843 3.899 -0.739 1.00 74.38 92 ILE A N 1
ATOM 763 C CA . ILE A 1 92 ? 10.992 5.058 -1.050 1.00 74.38 92 ILE A CA 1
ATOM 764 C C . ILE A 1 92 ? 11.683 5.867 -2.144 1.00 74.38 92 ILE A C 1
ATOM 766 O O . ILE A 1 92 ? 12.856 6.213 -1.994 1.00 74.38 92 ILE A O 1
ATOM 770 N N . ILE A 1 93 ? 10.940 6.203 -3.193 1.00 75.75 93 ILE A N 1
ATOM 771 C CA . ILE A 1 93 ? 11.412 7.036 -4.299 1.00 75.75 93 ILE A CA 1
AT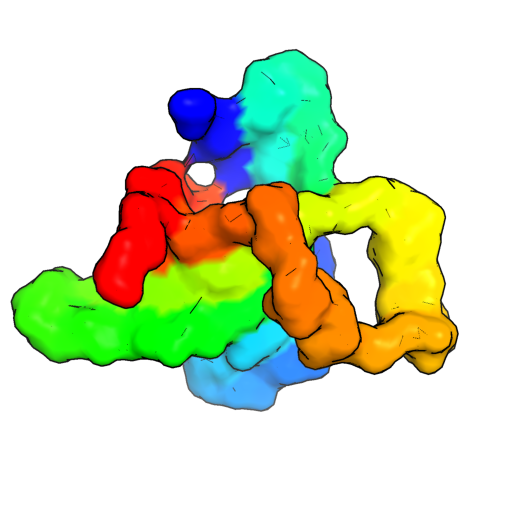OM 772 C C . ILE A 1 93 ? 10.568 8.309 -4.398 1.00 75.75 93 ILE A C 1
ATOM 774 O O . ILE A 1 93 ? 9.392 8.324 -4.018 1.00 75.75 93 ILE A O 1
ATOM 778 N N . GLU A 1 94 ? 11.178 9.389 -4.880 1.00 69.50 94 GLU A N 1
ATOM 779 C CA . GLU A 1 94 ? 10.445 10.616 -5.192 1.00 69.50 94 GLU A CA 1
ATOM 780 C C . GLU A 1 94 ? 9.579 10.418 -6.450 1.00 69.50 94 GLU A C 1
ATOM 782 O O . GLU A 1 94 ? 9.916 9.589 -7.301 1.00 69.50 94 GLU A O 1
ATOM 787 N N . PRO A 1 95 ? 8.453 11.145 -6.578 1.00 62.06 95 PRO A N 1
ATOM 788 C CA . PRO A 1 95 ? 7.702 11.190 -7.828 1.00 62.06 95 PRO A CA 1
ATOM 789 C C . PRO A 1 95 ? 8.598 11.711 -8.959 1.00 62.06 95 PRO A C 1
ATOM 791 O O . PRO A 1 95 ? 9.342 12.669 -8.748 1.00 62.06 95 PRO A O 1
ATOM 794 N N . ILE A 1 96 ? 8.511 11.091 -10.138 1.00 56.59 96 ILE A N 1
ATOM 795 C CA . ILE A 1 96 ? 9.167 11.568 -11.369 1.00 56.59 96 ILE A CA 1
ATOM 796 C C . ILE A 1 96 ? 8.319 12.673 -12.001 1.00 56.59 96 ILE A C 1
ATOM 798 O O . ILE A 1 96 ? 7.077 12.500 -12.042 1.00 56.59 96 ILE A O 1
#

Foldseek 3Di:
DDKAWDDWDAQDADDVDRQWTKGWIDDDNDIWIWIKGFDDQDPVVRKTKIKIATDDPVVVVCVVVVVDDSVVRVPPRPRIFMFIHDSNPTDTDDDD

InterPro domains:
  IPR046482 Domain of unknown function DUF6575 [PF20215] (7-82)

Organism: Staphylococcus pseudintermedius (NCBI:txid283734)

Sequence (96 aa):
MTIVFSKLIDVFDEFMYPTFFSYEARVGEKTKIFITLFAYYDENSRKDHFFNVPVNKKKYEQLINGEIEIRSLFVNNKDGFFTEGSPESVAIIEPI